Protein AF-A0A0F9CX45-F1 (afdb_monomer_lite)

pLDDT: mean 72.61, std 14.17, range [44.19, 88.81]

Structure 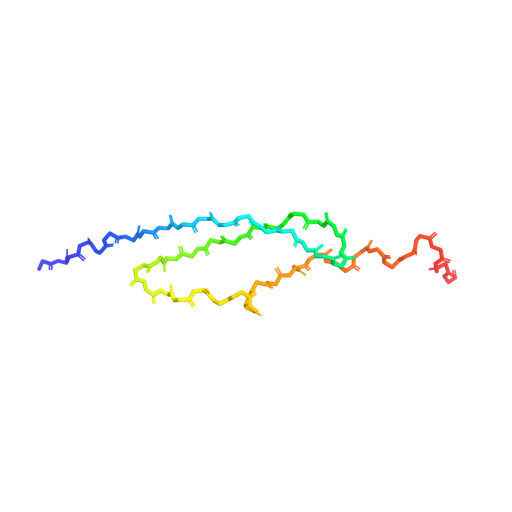(mmCIF, N/CA/C/O backbone):
data_AF-A0A0F9CX45-F1
#
_entry.id   AF-A0A0F9CX45-F1
#
loop_
_atom_site.group_PDB
_atom_site.id
_atom_site.type_symbol
_atom_site.label_atom_id
_atom_site.label_alt_id
_atom_site.label_comp_id
_atom_site.label_asym_id
_atom_site.label_entity_id
_atom_site.label_seq_id
_atom_site.pdbx_PDB_ins_code
_atom_site.Cartn_x
_atom_site.Cartn_y
_atom_site.Cartn_z
_atom_site.occupancy
_atom_site.B_iso_or_equiv
_atom_site.auth_seq_id
_atom_site.auth_comp_id
_atom_site.auth_asym_id
_atom_site.auth_atom_id
_atom_site.pdbx_PDB_model_num
ATOM 1 N N . MET A 1 1 ? -14.317 6.373 30.134 1.00 45.56 1 MET A N 1
ATOM 2 C CA . MET A 1 1 ? -12.938 5.931 29.846 1.00 45.56 1 MET A CA 1
ATOM 3 C C . MET A 1 1 ? -12.820 5.952 28.336 1.00 45.56 1 MET A C 1
ATOM 5 O O . MET A 1 1 ? -13.613 5.276 27.701 1.00 45.56 1 MET A O 1
ATOM 9 N N . ALA A 1 2 ? -11.994 6.828 27.761 1.00 55.44 2 ALA A N 1
ATOM 10 C CA . ALA A 1 2 ? -11.798 6.839 26.314 1.00 55.44 2 ALA A CA 1
ATOM 11 C C . ALA A 1 2 ? -10.904 5.644 25.971 1.00 55.44 2 ALA A C 1
ATOM 13 O O . ALA A 1 2 ? -9.768 5.585 26.435 1.00 55.44 2 ALA A O 1
ATOM 14 N N . GLU A 1 3 ? -11.442 4.663 25.253 1.00 61.25 3 GLU A N 1
ATOM 15 C CA . GLU A 1 3 ? -10.645 3.561 24.727 1.00 61.25 3 GLU A CA 1
ATOM 16 C C . GLU A 1 3 ? -9.697 4.130 23.672 1.00 61.25 3 GLU A C 1
ATOM 18 O O . GLU A 1 3 ? -10.128 4.646 22.639 1.00 61.25 3 GLU A O 1
ATOM 23 N N . THR A 1 4 ? -8.396 4.085 23.950 1.00 63.34 4 THR A N 1
ATOM 24 C CA . THR A 1 4 ? -7.370 4.417 22.966 1.00 63.34 4 THR A CA 1
ATOM 25 C C . THR A 1 4 ? -7.403 3.324 21.904 1.00 63.34 4 THR A C 1
ATOM 27 O O . THR A 1 4 ? -6.815 2.260 22.083 1.00 63.34 4 THR A O 1
ATOM 30 N N . LYS A 1 5 ? -8.154 3.546 20.821 1.00 69.81 5 LYS A N 1
ATOM 31 C CA . LYS A 1 5 ? -8.197 2.616 19.693 1.00 69.81 5 LYS A CA 1
ATOM 32 C C . LYS A 1 5 ? -6.793 2.583 19.084 1.00 69.81 5 LYS A C 1
ATOM 34 O O . LYS A 1 5 ? -6.334 3.581 18.532 1.00 69.81 5 LYS A O 1
ATOM 39 N N . GLN A 1 6 ? -6.080 1.478 19.275 1.00 69.50 6 GLN A N 1
ATOM 40 C CA . GLN A 1 6 ? -4.766 1.275 18.680 1.00 69.50 6 GLN A CA 1
ATOM 41 C C . GLN A 1 6 ? -4.955 1.216 17.162 1.00 69.50 6 GLN A C 1
ATOM 43 O O . GLN A 1 6 ? -5.687 0.364 16.674 1.00 69.50 6 GLN A O 1
ATOM 48 N N . VAL A 1 7 ? -4.356 2.161 16.438 1.00 76.56 7 VAL A N 1
ATOM 49 C CA . VAL A 1 7 ? -4.430 2.225 14.973 1.00 76.56 7 VAL A CA 1
ATOM 50 C C . VAL A 1 7 ? -3.261 1.434 14.403 1.00 76.56 7 VAL A C 1
A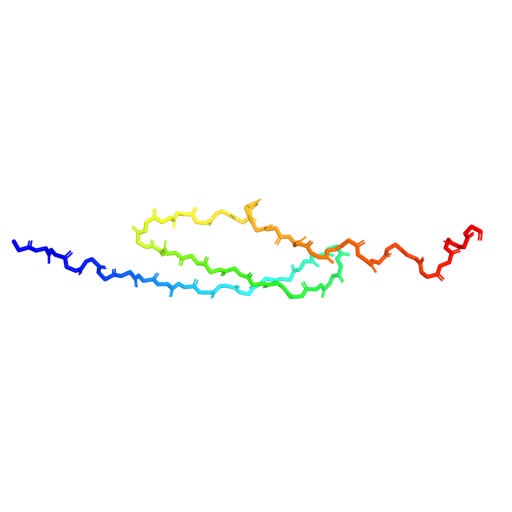TOM 52 O O . VAL A 1 7 ? -2.110 1.689 14.772 1.00 76.56 7 VAL A O 1
ATOM 55 N N . ASN A 1 8 ? -3.542 0.477 13.522 1.00 83.75 8 ASN A N 1
ATOM 56 C CA . ASN A 1 8 ? -2.527 -0.369 12.912 1.00 83.75 8 ASN A CA 1
ATOM 57 C C . ASN A 1 8 ? -2.202 0.120 11.496 1.00 83.75 8 ASN A C 1
ATOM 59 O O . ASN A 1 8 ? -2.795 -0.305 10.505 1.00 83.75 8 ASN A O 1
ATOM 63 N N . TRP A 1 9 ? -1.244 1.039 11.407 1.00 86.00 9 TRP A N 1
ATOM 64 C CA . TRP A 1 9 ? -0.766 1.555 10.129 1.00 86.00 9 TRP A CA 1
ATOM 65 C C . TRP A 1 9 ? 0.126 0.539 9.419 1.00 86.00 9 TRP A C 1
ATOM 67 O O . TRP A 1 9 ? 1.118 0.067 9.977 1.00 86.00 9 TRP A O 1
ATOM 77 N N . GLN A 1 10 ? -0.208 0.238 8.167 1.00 88.62 10 GLN A N 1
ATOM 78 C CA . GLN A 1 10 ? 0.599 -0.580 7.269 1.00 88.62 10 GLN A CA 1
ATOM 79 C C . GLN A 1 10 ? 0.997 0.222 6.040 1.00 88.62 10 GLN A C 1
ATOM 81 O O . GLN A 1 10 ? 0.249 1.074 5.563 1.00 88.62 10 GLN A O 1
ATOM 86 N N . ARG A 1 11 ? 2.177 -0.094 5.507 1.00 88.81 11 ARG A N 1
ATOM 87 C CA . ARG A 1 11 ? 2.724 0.521 4.301 1.00 88.81 11 ARG A CA 1
ATOM 88 C C . ARG A 1 11 ? 2.959 -0.546 3.249 1.00 88.81 11 ARG A C 1
ATOM 90 O O . ARG A 1 11 ? 3.643 -1.534 3.516 1.00 88.81 11 ARG A O 1
ATOM 97 N N . ILE A 1 12 ? 2.448 -0.325 2.045 1.00 87.88 12 ILE A N 1
ATOM 98 C CA . ILE A 1 12 ? 2.707 -1.202 0.902 1.00 87.88 12 ILE A CA 1
ATOM 99 C C . ILE A 1 12 ? 3.548 -0.483 -0.147 1.00 87.88 12 ILE A C 1
ATOM 101 O O . ILE A 1 12 ? 3.420 0.723 -0.355 1.00 87.88 12 ILE A O 1
ATOM 105 N N . LYS A 1 13 ? 4.418 -1.258 -0.792 1.00 88.31 13 LYS A N 1
ATOM 106 C CA . LYS A 1 13 ? 5.228 -0.855 -1.939 1.00 88.31 13 LYS A CA 1
ATOM 107 C C . LYS A 1 13 ? 4.582 -1.415 -3.196 1.00 88.31 13 LYS A C 1
ATOM 109 O O . LYS A 1 13 ? 4.292 -2.611 -3.225 1.00 88.31 13 LYS A O 1
ATOM 114 N N . PHE A 1 14 ? 4.416 -0.604 -4.228 1.00 85.88 14 PHE A N 1
ATOM 115 C CA . PHE A 1 14 ? 3.971 -1.078 -5.534 1.00 85.88 14 PHE A CA 1
ATOM 116 C C . PHE A 1 14 ? 4.751 -0.383 -6.645 1.00 85.88 14 PHE A C 1
ATOM 118 O O . PHE A 1 14 ? 5.271 0.713 -6.465 1.00 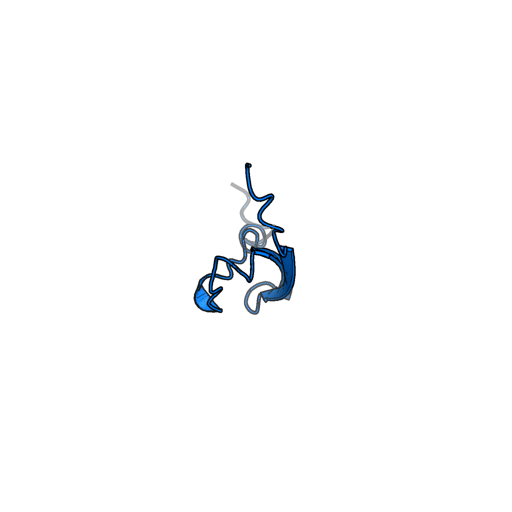85.88 14 PHE A O 1
ATOM 125 N N . GLU A 1 15 ? 4.884 -1.064 -7.775 1.00 85.56 15 GLU A N 1
ATOM 126 C CA . GLU A 1 15 ? 5.541 -0.532 -8.963 1.00 85.56 15 GLU A CA 1
ATOM 127 C C . GLU A 1 15 ? 4.476 -0.184 -9.997 1.00 85.56 15 GLU A C 1
ATOM 129 O O . GLU A 1 15 ? 3.582 -0.981 -10.291 1.00 85.56 15 GLU A O 1
ATOM 134 N N . CYS A 1 16 ? 4.566 1.028 -10.522 1.00 81.69 16 CYS A N 1
ATOM 135 C CA . CYS A 1 16 ? 3.677 1.545 -11.540 1.00 81.69 16 CYS A CA 1
ATOM 136 C C . CYS A 1 16 ? 4.122 1.017 -12.896 1.00 81.69 16 CYS A C 1
ATOM 138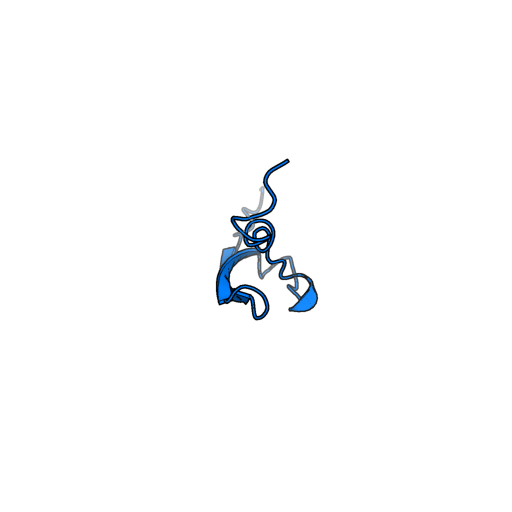 O O . CYS A 1 16 ? 5.158 1.426 -13.414 1.00 81.69 16 CYS A O 1
ATOM 140 N N . SER A 1 17 ? 3.330 0.126 -13.490 1.00 76.62 17 SER A N 1
ATOM 141 C CA . SER A 1 17 ? 3.677 -0.525 -14.758 1.00 76.62 17 SER A CA 1
ATOM 142 C C . SER A 1 17 ? 3.862 0.447 -15.927 1.00 76.62 17 SER A C 1
ATOM 144 O O . SER A 1 17 ? 4.561 0.108 -16.874 1.00 76.62 17 SER A O 1
ATOM 146 N N . GLU A 1 18 ? 3.249 1.634 -15.879 1.00 73.12 18 GLU A N 1
ATOM 147 C CA . GLU A 1 18 ? 3.342 2.624 -16.962 1.00 73.12 18 GLU A CA 1
ATOM 148 C C . GLU A 1 18 ? 4.648 3.427 -16.946 1.00 73.12 18 GLU A C 1
ATOM 150 O O . GLU A 1 18 ? 5.245 3.636 -17.998 1.00 73.12 18 GLU A O 1
ATOM 155 N N . CYS A 1 19 ? 5.127 3.852 -15.770 1.00 75.38 19 CYS A N 1
ATOM 156 C CA . CYS A 1 19 ? 6.346 4.663 -15.653 1.00 75.38 19 CYS A CA 1
ATOM 157 C C . CYS A 1 19 ? 7.554 3.918 -15.048 1.00 75.38 19 CYS A C 1
ATOM 159 O O . CYS A 1 19 ? 8.667 4.458 -15.045 1.00 75.38 19 CYS A O 1
ATOM 161 N N . GLY A 1 20 ? 7.361 2.675 -14.587 1.00 76.25 20 GLY A N 1
ATOM 162 C CA . GLY A 1 20 ? 8.371 1.860 -13.897 1.00 76.25 20 GLY A CA 1
ATOM 163 C C . GLY A 1 20 ? 8.752 2.408 -12.519 1.00 76.25 20 GLY A C 1
ATOM 164 O O . GLY A 1 20 ? 9.785 2.039 -11.962 1.00 76.25 20 GLY A O 1
ATOM 165 N N . GLU A 1 21 ? 7.964 3.343 -11.986 1.00 81.44 21 GLU A N 1
ATOM 166 C CA . GLU A 1 21 ? 8.268 4.019 -10.731 1.00 81.44 21 GLU A CA 1
ATOM 167 C C . GLU A 1 21 ? 7.681 3.288 -9.533 1.00 81.44 21 GLU A C 1
ATOM 169 O O . GLU A 1 21 ? 6.568 2.760 -9.556 1.00 81.44 21 GLU A O 1
ATOM 174 N N . VAL A 1 22 ? 8.451 3.281 -8.453 1.00 84.69 22 VAL A N 1
ATOM 175 C CA . VAL A 1 22 ? 8.055 2.676 -7.189 1.00 84.69 22 VAL A CA 1
ATOM 176 C C . VAL A 1 22 ? 7.295 3.698 -6.361 1.00 84.69 22 VAL A C 1
ATOM 178 O O . VAL A 1 22 ? 7.869 4.690 -5.915 1.00 84.69 22 VAL A O 1
ATOM 181 N N . ASN A 1 23 ? 6.043 3.381 -6.062 1.00 85.31 23 ASN A N 1
ATOM 182 C CA . ASN A 1 23 ? 5.178 4.164 -5.199 1.00 85.31 23 ASN A CA 1
ATOM 183 C C . ASN A 1 23 ? 4.880 3.436 -3.885 1.00 85.31 23 ASN A C 1
ATOM 185 O O . ASN A 1 23 ? 5.108 2.229 -3.717 1.00 85.31 23 ASN A O 1
ATOM 189 N N . TRP A 1 24 ? 4.398 4.211 -2.919 1.00 86.50 24 TRP A N 1
ATOM 190 C CA . TRP A 1 24 ? 4.060 3.730 -1.590 1.00 86.50 24 TRP A CA 1
ATOM 191 C C . TRP A 1 24 ? 2.700 4.258 -1.181 1.00 86.50 24 TRP A C 1
ATOM 193 O O . TRP A 1 24 ? 2.373 5.405 -1.456 1.00 86.50 24 TRP A O 1
ATOM 203 N N . THR A 1 25 ? 1.937 3.445 -0.462 1.00 85.12 25 THR A N 1
ATOM 204 C CA . THR A 1 25 ? 0.724 3.929 0.194 1.00 85.12 25 THR A CA 1
ATOM 205 C C . THR A 1 25 ? 0.619 3.360 1.597 1.00 85.12 25 THR A C 1
ATOM 207 O O . THR A 1 25 ? 1.047 2.230 1.863 1.00 85.12 25 THR A O 1
ATOM 210 N N . GLU A 1 26 ? 0.101 4.183 2.500 1.00 88.44 26 GLU A N 1
ATOM 211 C CA . GLU A 1 26 ? -0.065 3.884 3.915 1.00 88.44 26 GLU A CA 1
ATOM 212 C C . GLU A 1 26 ? -1.552 3.873 4.251 1.00 88.44 26 GLU A C 1
ATOM 214 O O . GLU A 1 26 ? -2.299 4.761 3.840 1.00 88.44 26 GLU A O 1
ATOM 219 N N . PHE A 1 27 ? -1.995 2.856 4.984 1.00 86.62 27 PHE A N 1
ATOM 220 C CA . PHE A 1 27 ? -3.396 2.716 5.363 1.00 86.62 27 PHE A CA 1
ATOM 221 C C . PHE A 1 27 ? -3.550 1.986 6.696 1.00 86.62 27 PHE A C 1
ATOM 223 O O . PHE A 1 27 ? -2.696 1.197 7.099 1.00 86.62 27 PHE A O 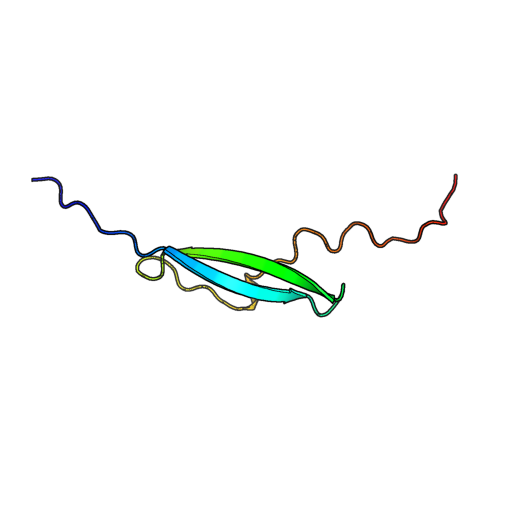1
ATOM 230 N N . ASP A 1 28 ? -4.659 2.263 7.378 1.00 88.62 28 ASP A N 1
ATOM 231 C CA . ASP A 1 28 ? -5.067 1.552 8.586 1.00 88.62 28 ASP A CA 1
ATOM 232 C C . ASP A 1 28 ? -5.817 0.269 8.204 1.00 88.62 28 ASP A C 1
ATOM 234 O O . ASP A 1 28 ? -6.920 0.330 7.647 1.00 88.62 28 ASP A O 1
ATOM 238 N N . VAL A 1 29 ? -5.224 -0.888 8.512 1.00 83.81 29 VAL A N 1
ATOM 239 C CA . VAL A 1 29 ? -5.803 -2.203 8.181 1.00 83.81 29 VAL A CA 1
ATOM 240 C C . VAL A 1 29 ? -7.029 -2.556 9.016 1.00 83.81 29 VAL A C 1
ATOM 242 O O . VAL A 1 29 ? -7.827 -3.386 8.583 1.00 83.81 29 VAL A O 1
ATOM 245 N N . ASP A 1 30 ? -7.203 -1.936 10.183 1.00 84.06 30 ASP A N 1
ATOM 246 C CA . ASP A 1 30 ? -8.336 -2.229 11.064 1.00 84.06 30 ASP A CA 1
ATOM 247 C C . ASP A 1 30 ? -9.606 -1.482 10.630 1.00 84.06 30 ASP A C 1
ATOM 249 O O . ASP A 1 30 ? -10.720 -1.858 11.008 1.00 84.06 30 ASP A O 1
ATOM 253 N N . THR A 1 31 ? -9.454 -0.426 9.823 1.00 81.12 31 THR A N 1
ATOM 254 C CA . THR A 1 31 ? -10.560 0.446 9.400 1.00 81.12 31 THR A CA 1
ATOM 255 C C . THR A 1 31 ? -10.833 0.379 7.894 1.00 81.12 31 THR A C 1
ATOM 257 O O . THR A 1 31 ? -11.986 0.544 7.486 1.00 81.12 31 THR A O 1
ATOM 260 N N . TYR A 1 32 ? -9.824 0.118 7.055 1.00 79.19 32 TYR A N 1
ATOM 261 C CA . TYR A 1 32 ? -9.952 0.245 5.600 1.00 79.19 32 TYR A CA 1
ATOM 262 C C . TYR A 1 32 ? -9.530 -1.012 4.834 1.00 79.19 32 TYR A C 1
ATOM 264 O O . TYR A 1 32 ? -8.489 -1.613 5.082 1.00 79.19 32 TYR A O 1
ATOM 272 N N . VAL A 1 33 ? -10.321 -1.362 3.813 1.00 81.62 33 VAL A N 1
ATOM 273 C CA . VAL A 1 33 ? -9.938 -2.336 2.783 1.00 81.62 33 VAL A CA 1
ATOM 274 C C . VAL A 1 33 ? -9.341 -1.582 1.601 1.00 81.62 33 VAL A C 1
ATOM 276 O O . VAL A 1 33 ? -10.053 -0.882 0.876 1.00 81.62 33 VAL A O 1
ATOM 279 N N . LEU A 1 34 ? -8.040 -1.751 1.379 1.00 80.81 34 LEU A N 1
ATOM 280 C CA . LEU A 1 34 ? -7.353 -1.171 0.233 1.00 80.81 34 LEU A CA 1
ATOM 281 C C . LEU A 1 34 ? -7.469 -2.104 -0.981 1.00 80.81 34 LEU A C 1
ATOM 283 O O . LEU A 1 34 ? -6.976 -3.231 -0.969 1.00 80.81 34 LEU A O 1
ATOM 287 N N . LYS A 1 35 ? -8.144 -1.644 -2.039 1.00 82.38 35 LYS A N 1
ATOM 288 C CA . LYS A 1 35 ? -8.235 -2.373 -3.312 1.00 82.38 35 LYS A CA 1
ATOM 289 C C . LYS A 1 35 ? -7.098 -1.943 -4.229 1.00 82.38 35 LYS A C 1
ATOM 291 O O . LYS A 1 35 ? -6.771 -0.765 -4.283 1.00 82.38 35 LYS A O 1
ATOM 296 N N . ALA A 1 36 ? -6.562 -2.876 -5.015 1.00 75.38 36 ALA A N 1
ATOM 297 C CA . ALA A 1 36 ? -5.444 -2.599 -5.919 1.00 75.38 36 ALA A CA 1
ATOM 298 C C . ALA A 1 36 ? -5.721 -1.455 -6.917 1.00 75.38 36 ALA A C 1
ATOM 300 O O . ALA A 1 36 ? -4.814 -0.708 -7.245 1.00 75.38 36 ALA A O 1
ATOM 301 N N . HIS A 1 37 ? -6.970 -1.259 -7.353 1.00 75.12 37 HIS A N 1
ATOM 302 C CA . HIS A 1 37 ? -7.338 -0.152 -8.249 1.00 75.12 37 HIS A CA 1
ATOM 303 C C . HIS A 1 37 ? -7.463 1.216 -7.552 1.00 75.12 37 HIS A C 1
ATOM 305 O O . HIS A 1 37 ? -7.687 2.212 -8.227 1.00 75.12 37 HIS A O 1
ATOM 311 N N . HIS A 1 38 ? -7.376 1.274 -6.218 1.00 76.81 38 HIS A N 1
ATOM 312 C CA . HIS A 1 38 ? -7.224 2.531 -5.476 1.00 76.81 38 HIS A CA 1
ATOM 313 C C . HIS A 1 38 ? -5.750 2.939 -5.342 1.00 76.81 38 HIS A C 1
ATOM 315 O O . HIS A 1 38 ? -5.471 4.026 -4.845 1.00 76.81 38 HIS A O 1
ATOM 321 N N . LEU A 1 39 ? -4.810 2.071 -5.740 1.00 78.94 39 LEU A N 1
ATOM 322 C CA . LEU A 1 39 ? -3.397 2.421 -5.801 1.00 78.94 39 LEU A CA 1
ATOM 323 C C . LEU A 1 39 ? -3.208 3.353 -6.987 1.00 78.94 39 LEU A C 1
ATOM 325 O O . LEU A 1 39 ? -3.345 2.945 -8.140 1.00 78.94 39 LEU A O 1
ATOM 329 N N . VAL A 1 40 ? -2.943 4.613 -6.678 1.00 75.31 40 VAL A N 1
ATOM 330 C CA . VAL A 1 40 ? -2.656 5.641 -7.667 1.00 75.31 40 VAL A CA 1
ATOM 331 C C . VAL A 1 40 ? -1.150 5.815 -7.787 1.00 75.31 40 VAL A C 1
ATOM 333 O O . VAL A 1 40 ? -0.409 5.701 -6.814 1.00 75.31 40 VAL A O 1
ATOM 336 N N . CYS A 1 41 ? -0.705 6.059 -9.009 1.00 76.38 41 CYS A N 1
ATOM 337 C CA . CYS A 1 41 ? 0.648 6.488 -9.305 1.00 76.38 41 CYS A CA 1
ATOM 338 C C . CYS A 1 41 ? 0.583 8.009 -9.431 1.00 76.38 41 CYS A C 1
ATOM 340 O O . CYS A 1 41 ? 0.261 8.500 -10.511 1.00 76.38 41 CYS A O 1
ATOM 342 N N . ASP A 1 42 ? 0.787 8.731 -8.323 1.00 67.12 42 ASP A N 1
ATOM 343 C CA . ASP A 1 42 ? 0.659 10.200 -8.273 1.00 67.12 42 ASP A CA 1
ATOM 344 C C . ASP A 1 42 ? 1.564 10.912 -9.305 1.00 67.12 42 ASP A C 1
ATOM 346 O O . ASP A 1 42 ? 1.209 11.980 -9.793 1.00 67.12 42 ASP A O 1
ATOM 350 N N . ASP A 1 43 ? 2.677 10.284 -9.710 1.00 59.69 43 ASP A N 1
ATOM 351 C CA . ASP A 1 43 ? 3.784 10.941 -10.422 1.00 59.69 43 ASP A CA 1
ATOM 352 C C . ASP A 1 43 ? 4.193 10.320 -11.773 1.00 59.69 43 ASP A C 1
ATOM 354 O O . ASP A 1 43 ? 5.271 10.595 -12.291 1.00 59.69 43 ASP A O 1
ATOM 358 N N . CYS A 1 44 ? 3.317 9.582 -12.468 1.00 58.03 44 CYS A N 1
ATOM 359 C CA . CYS A 1 44 ? 3.599 9.309 -13.893 1.00 58.03 44 CYS A CA 1
ATOM 360 C C . CYS A 1 44 ? 3.406 10.571 -14.792 1.00 58.03 44 CYS A C 1
ATOM 362 O O . CYS A 1 44 ? 3.266 10.435 -16.008 1.00 58.03 44 CYS A O 1
ATOM 364 N N . TYR A 1 45 ? 3.369 11.793 -14.232 1.00 54.81 45 TYR A N 1
ATOM 365 C CA . TYR A 1 45 ? 3.038 13.034 -14.948 1.00 54.81 45 TYR A CA 1
ATOM 366 C C . TYR A 1 45 ? 4.239 13.765 -15.589 1.00 54.81 45 TYR A C 1
ATOM 368 O O . TYR A 1 45 ? 4.027 14.622 -16.440 1.00 54.81 45 TYR A O 1
ATOM 376 N N . GLU A 1 46 ? 5.500 13.412 -15.310 1.00 51.94 46 GLU A N 1
ATOM 377 C CA . GLU A 1 46 ? 6.661 14.162 -15.849 1.00 51.94 46 GLU A CA 1
ATOM 378 C C . GLU A 1 46 ? 7.622 13.353 -16.739 1.00 51.94 46 GLU A C 1
ATOM 380 O O . GLU A 1 46 ? 8.812 13.650 -16.843 1.00 51.94 46 GLU A O 1
ATOM 385 N N . LYS A 1 47 ? 7.116 12.354 -17.473 1.00 50.59 47 LYS A N 1
ATOM 386 C CA . LYS A 1 47 ? 7.837 11.804 -18.644 1.00 50.59 47 LYS A CA 1
ATOM 387 C C . LYS A 1 47 ? 7.176 12.138 -19.979 1.00 50.59 47 LYS A C 1
ATOM 389 O O . LYS A 1 47 ? 7.405 11.453 -20.975 1.00 50.59 47 LYS A O 1
ATOM 394 N N . LEU A 1 48 ? 6.413 13.229 -20.037 1.00 47.12 48 LEU A N 1
ATOM 395 C CA . LEU A 1 48 ? 6.162 13.920 -21.300 1.00 47.12 48 LEU A CA 1
ATOM 396 C C . LEU A 1 48 ? 7.483 14.559 -21.757 1.00 47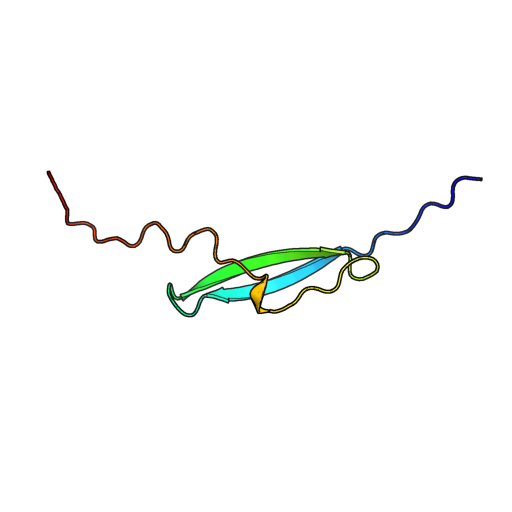.12 48 LEU A C 1
ATOM 398 O O . LEU A 1 48 ? 7.839 15.652 -21.348 1.00 47.12 48 LEU A O 1
ATOM 402 N N . HIS A 1 49 ? 8.246 13.769 -22.516 1.00 51.22 49 HIS A N 1
ATOM 403 C CA . HIS A 1 49 ? 9.287 14.130 -23.481 1.00 51.22 49 HIS A CA 1
ATOM 404 C C . HIS A 1 49 ? 10.068 15.444 -23.222 1.00 51.22 49 HIS A C 1
ATOM 406 O O . HIS A 1 49 ? 9.522 16.523 -23.445 1.00 51.22 49 HIS A O 1
ATOM 412 N N . PRO A 1 50 ? 11.384 15.396 -22.914 1.00 44.19 50 PRO A N 1
ATOM 413 C CA . PRO A 1 50 ? 12.248 16.580 -22.963 1.00 44.19 50 PRO A CA 1
ATOM 414 C C . PRO A 1 50 ? 12.442 17.041 -24.424 1.00 44.19 50 PRO A C 1
ATOM 416 O O . PRO A 1 50 ? 13.477 16.772 -25.035 1.00 44.19 50 PRO A O 1
ATOM 419 N N . GLY A 1 51 ? 11.422 17.667 -25.017 1.00 50.66 51 GLY A N 1
ATOM 420 C CA . GLY A 1 51 ? 11.422 18.022 -26.437 1.00 50.66 51 GLY A CA 1
ATOM 421 C C . GLY A 1 51 ? 10.242 18.833 -26.978 1.00 50.66 51 GLY A C 1
ATOM 422 O O . GLY A 1 51 ? 10.313 19.209 -28.144 1.00 50.66 51 GLY A O 1
ATOM 423 N N . GLU A 1 52 ? 9.201 19.150 -26.203 1.00 50.34 52 GLU A N 1
ATOM 424 C CA . GLU A 1 52 ? 8.227 20.170 -26.630 1.00 50.34 52 GLU A CA 1
ATOM 425 C C . GLU A 1 52 ? 8.668 21.543 -26.113 1.00 50.34 52 GLU A C 1
ATOM 427 O O . GLU A 1 52 ? 8.227 22.039 -25.081 1.00 50.34 52 GLU A O 1
ATOM 432 N N . SER A 1 53 ? 9.633 22.112 -26.834 1.00 52.03 53 SER A N 1
ATOM 433 C CA . SER A 1 53 ? 9.910 23.545 -26.829 1.00 52.03 53 SER A CA 1
ATOM 434 C C . SER A 1 53 ? 8.791 24.245 -27.605 1.00 52.03 53 SER A C 1
ATOM 436 O O . SER A 1 53 ? 8.590 23.923 -28.777 1.00 52.03 53 SER A O 1
ATOM 438 N N . GLU A 1 54 ? 8.094 25.198 -26.986 1.00 46.00 54 GLU A N 1
ATOM 439 C CA . GLU A 1 54 ? 7.484 26.306 -27.742 1.00 46.00 54 GLU A CA 1
ATOM 440 C C . GLU A 1 54 ? 8.571 27.235 -28.306 1.00 46.00 54 GLU A C 1
ATOM 442 O O . GLU A 1 54 ? 9.601 27.443 -27.616 1.00 46.00 54 GLU A O 1
#

Foldseek 3Di:
DDPPPDFDKDKDWDADPVQRDIDMDIDGPVPDDDDPVVDDPPPPPPPPDPDPDD

Organism: NCBI:txid412755

Radius of gyration: 17.36 Å; chains: 1; bounding box: 25×29×58 Å

Secondary structure (DSSP, 8-state):
--------EEEEEEEETTTTEEEEEEEETTT----GGG---TTTTS-S-TT---

Sequence (54 aa):
MAETKQVNWQRIKFECSECGEVNWTEFDVDTYVLKAHHLVCDDCYEKLHPGESE